Protein AF-A0A538D6V0-F1 (afdb_monomer_lite)

Foldseek 3Di:
DVVVVVVVVVQLVCLLVVVCPVPDDDPDPVRVVVSVVSNVVSVVVVVVVVVVVVVVVVVVVVVVVVVVVVVVVVVVVVVVVVVVVVVVD

Structure (mmCIF, N/CA/C/O backbone):
data_AF-A0A538D6V0-F1
#
_entry.id   AF-A0A538D6V0-F1
#
loop_
_atom_site.group_PDB
_atom_site.id
_atom_site.type_symbol
_atom_site.label_atom_id
_atom_site.label_alt_id
_atom_site.label_comp_id
_atom_site.label_asym_id
_atom_site.label_entity_id
_atom_site.label_seq_id
_atom_site.pdbx_PDB_ins_code
_atom_site.Cartn_x
_atom_site.Cartn_y
_atom_site.Cartn_z
_atom_site.occupancy
_atom_site.B_iso_or_equiv
_atom_site.auth_seq_id
_atom_site.auth_comp_id
_atom_site.auth_asym_id
_atom_site.auth_atom_id
_atom_site.pdbx_PDB_model_num
ATOM 1 N N . MET A 1 1 ? 25.282 -13.144 -22.879 1.00 58.78 1 MET A N 1
ATOM 2 C CA . MET A 1 1 ? 23.808 -13.203 -22.724 1.00 58.78 1 MET A CA 1
ATOM 3 C C . MET A 1 1 ? 23.323 -13.167 -21.265 1.00 58.78 1 MET A C 1
ATOM 5 O O . MET A 1 1 ? 22.410 -12.406 -20.987 1.00 58.78 1 MET A O 1
ATOM 9 N N . ARG A 1 2 ? 23.947 -13.879 -20.306 1.00 62.88 2 ARG A N 1
ATOM 10 C CA . ARG A 1 2 ? 23.510 -13.917 -18.884 1.00 62.88 2 ARG A CA 1
ATOM 11 C C . ARG A 1 2 ? 23.476 -12.572 -18.126 1.00 62.88 2 ARG A C 1
ATOM 13 O O . ARG A 1 2 ? 22.656 -12.412 -17.234 1.00 62.88 2 ARG A O 1
ATOM 20 N N . ARG A 1 3 ? 24.321 -11.591 -18.474 1.00 66.69 3 ARG A N 1
ATOM 21 C CA . ARG A 1 3 ? 24.396 -10.300 -17.747 1.00 66.69 3 ARG A CA 1
ATOM 22 C C . ARG A 1 3 ? 23.210 -9.362 -18.020 1.00 66.69 3 ARG A C 1
ATOM 24 O O . ARG A 1 3 ? 22.814 -8.623 -17.131 1.00 66.69 3 ARG A O 1
ATOM 31 N N . PHE A 1 4 ? 22.612 -9.426 -19.212 1.00 70.44 4 PHE A N 1
ATOM 32 C CA . PHE A 1 4 ? 21.484 -8.561 -19.588 1.00 70.44 4 PHE A CA 1
ATOM 33 C C . PHE A 1 4 ? 20.180 -8.930 -18.869 1.00 70.44 4 PHE A C 1
ATOM 35 O O . PHE A 1 4 ? 19.406 -8.047 -18.517 1.00 70.44 4 PHE A O 1
ATOM 42 N N . GLN A 1 5 ? 19.957 -10.221 -18.598 1.00 74.31 5 GLN A N 1
ATOM 43 C CA . GLN A 1 5 ? 18.765 -10.676 -17.876 1.00 74.31 5 GLN A CA 1
ATOM 44 C C . GLN A 1 5 ? 18.763 -10.201 -16.417 1.00 74.31 5 GLN A C 1
ATOM 46 O O . GLN A 1 5 ? 17.724 -9.787 -15.915 1.00 74.31 5 GLN A O 1
ATOM 51 N N . GLY A 1 6 ? 19.931 -10.185 -15.763 1.00 85.31 6 GLY A N 1
ATOM 52 C CA . GLY A 1 6 ? 20.065 -9.664 -14.398 1.00 85.31 6 GLY A CA 1
ATOM 53 C C . GLY A 1 6 ? 19.778 -8.164 -14.297 1.00 85.31 6 GLY A C 1
ATOM 54 O O . GLY A 1 6 ? 19.113 -7.738 -13.362 1.00 85.31 6 GLY A O 1
ATOM 55 N N . LEU A 1 7 ? 20.209 -7.377 -15.287 1.00 87.88 7 LEU A N 1
ATOM 56 C CA . LEU A 1 7 ? 19.959 -5.930 -15.359 1.00 87.88 7 LEU A CA 1
ATOM 57 C C . LEU A 1 7 ? 18.471 -5.608 -15.575 1.00 87.88 7 LEU A C 1
ATOM 59 O O . LEU A 1 7 ? 17.935 -4.706 -14.938 1.00 87.88 7 LEU A O 1
ATOM 63 N N . ALA A 1 8 ? 17.792 -6.372 -16.436 1.00 87.75 8 ALA A N 1
ATOM 64 C CA . ALA A 1 8 ? 16.354 -6.223 -16.653 1.00 87.75 8 ALA A CA 1
ATOM 65 C C . ALA A 1 8 ? 15.538 -6.617 -15.410 1.00 87.75 8 ALA A C 1
ATOM 67 O O . ALA A 1 8 ? 14.576 -5.933 -15.065 1.00 87.75 8 ALA A O 1
ATOM 68 N N . LEU A 1 9 ? 15.941 -7.687 -14.714 1.00 89.06 9 LEU A N 1
ATOM 69 C CA . LEU A 1 9 ? 15.312 -8.105 -13.462 1.00 89.06 9 LEU A CA 1
ATOM 70 C C . LEU A 1 9 ? 15.539 -7.076 -12.348 1.00 89.06 9 LEU A C 1
ATOM 72 O O . LEU A 1 9 ? 14.595 -6.726 -11.651 1.00 89.06 9 LEU A O 1
ATOM 76 N N . TRP A 1 10 ? 16.763 -6.561 -12.214 1.00 91.31 10 TRP A N 1
ATOM 77 C CA . TRP A 1 10 ? 17.099 -5.490 -11.273 1.00 91.31 10 TRP A CA 1
ATOM 78 C C . TRP A 1 10 ? 16.222 -4.256 -11.486 1.00 91.31 10 TRP A C 1
ATOM 80 O O . TRP A 1 10 ? 15.576 -3.782 -10.551 1.00 91.31 10 TRP A O 1
ATOM 90 N N . TRP A 1 11 ? 16.123 -3.794 -12.735 1.00 92.88 11 TRP A N 1
ATOM 91 C CA . TRP A 1 11 ? 15.250 -2.683 -13.096 1.00 92.88 11 TRP A CA 1
ATOM 92 C C . TRP A 1 11 ? 13.780 -2.962 -12.752 1.00 92.88 11 TRP A C 1
ATOM 94 O O . TRP A 1 11 ? 13.104 -2.102 -12.180 1.00 92.88 11 TRP A O 1
ATOM 104 N N . ALA A 1 12 ? 13.285 -4.165 -13.057 1.00 90.50 12 ALA A N 1
ATOM 105 C CA . ALA A 1 12 ? 11.906 -4.541 -12.766 1.00 90.50 12 ALA A CA 1
ATOM 106 C C . ALA A 1 12 ? 11.625 -4.546 -11.256 1.00 90.50 12 ALA A C 1
ATOM 108 O O . ALA A 1 12 ? 10.630 -3.970 -10.821 1.00 90.50 12 ALA A O 1
ATOM 109 N N . VAL A 1 13 ? 12.525 -5.128 -10.456 1.00 91.25 13 VAL A N 1
ATOM 110 C CA . VAL A 1 13 ? 12.415 -5.163 -8.991 1.00 91.25 13 VAL A CA 1
ATOM 111 C C . VAL A 1 13 ? 12.355 -3.748 -8.428 1.00 91.25 13 VAL A C 1
ATOM 113 O O . VAL A 1 13 ? 11.425 -3.438 -7.691 1.00 91.25 13 VAL A O 1
ATOM 116 N N . MET A 1 14 ? 13.278 -2.867 -8.817 1.00 92.31 14 MET A N 1
ATOM 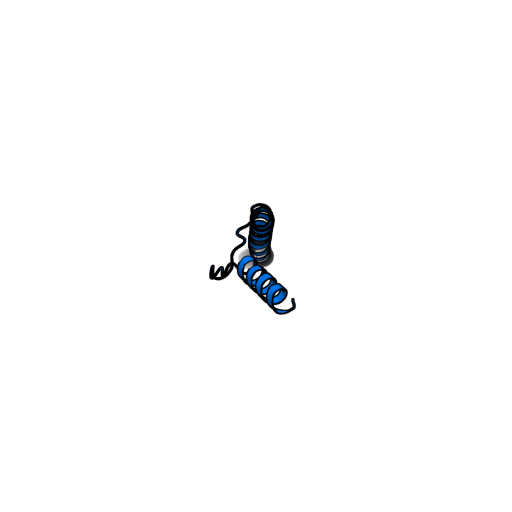117 C CA . MET A 1 14 ? 13.308 -1.495 -8.303 1.00 92.31 14 MET A CA 1
ATOM 118 C C . MET A 1 14 ? 12.140 -0.625 -8.754 1.00 92.31 14 MET A C 1
ATOM 120 O O . MET A 1 14 ? 11.760 0.308 -8.047 1.00 92.31 14 MET A O 1
ATOM 124 N N . THR A 1 15 ? 11.576 -0.909 -9.928 1.00 91.81 15 THR A N 1
ATOM 125 C CA . THR A 1 15 ? 10.373 -0.227 -10.417 1.00 91.81 15 THR A CA 1
ATOM 126 C C . THR A 1 15 ? 9.151 -0.664 -9.610 1.00 91.81 15 THR A C 1
ATOM 128 O O . THR A 1 15 ? 8.382 0.182 -9.162 1.00 91.81 15 THR A O 1
ATOM 131 N N . VAL A 1 16 ? 8.994 -1.970 -9.365 1.00 90.00 16 VAL A N 1
ATOM 132 C CA . VAL A 1 16 ? 7.876 -2.522 -8.578 1.00 90.00 16 VAL A CA 1
ATOM 133 C C . VAL A 1 16 ? 7.942 -2.083 -7.117 1.00 90.00 16 VAL A C 1
ATOM 135 O O . VAL A 1 16 ? 6.911 -1.772 -6.530 1.00 90.00 16 VAL A O 1
ATOM 138 N N . THR A 1 17 ? 9.139 -2.003 -6.533 1.00 89.44 17 THR A N 1
ATOM 139 C CA . THR A 1 17 ? 9.331 -1.497 -5.165 1.00 89.44 17 THR A CA 1
ATOM 140 C C . THR A 1 17 ? 9.318 0.028 -5.074 1.00 89.44 17 THR A C 1
ATOM 142 O O . THR A 1 17 ? 9.491 0.567 -3.984 1.00 89.44 17 THR A O 1
ATOM 145 N N . THR A 1 18 ? 9.097 0.741 -6.185 1.00 89.81 18 THR A N 1
ATOM 146 C CA . THR A 1 18 ? 9.059 2.214 -6.276 1.00 89.81 18 THR A CA 1
ATOM 147 C C . TH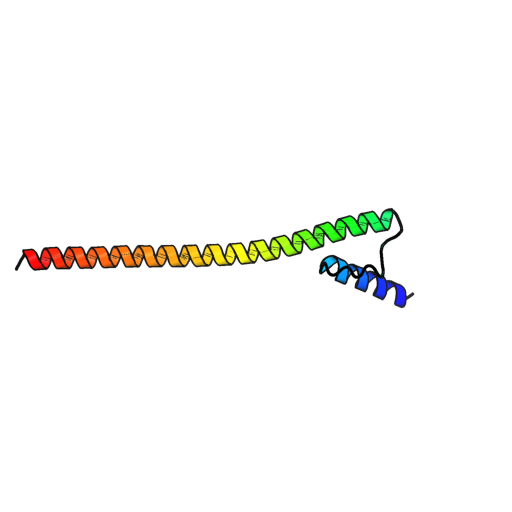R A 1 18 ? 10.356 2.932 -5.872 1.00 89.81 18 THR A C 1
ATOM 149 O O . THR A 1 18 ? 10.340 4.131 -5.618 1.00 89.81 18 THR A O 1
ATOM 152 N N . VAL A 1 19 ? 11.494 2.227 -5.851 1.00 92.50 19 VAL A N 1
ATOM 153 C CA . VAL A 1 19 ? 12.813 2.802 -5.522 1.00 92.50 19 VAL A CA 1
ATOM 154 C C . VAL A 1 19 ? 13.348 3.656 -6.672 1.00 92.50 19 VAL A C 1
ATOM 156 O O . VAL A 1 19 ? 13.746 4.795 -6.460 1.00 92.50 19 VAL A O 1
ATOM 159 N N . GLY A 1 20 ? 13.361 3.099 -7.889 1.00 90.12 20 GLY A N 1
ATOM 160 C CA . GLY A 1 20 ? 13.650 3.836 -9.124 1.00 90.12 20 GLY A CA 1
ATOM 161 C C . GLY A 1 20 ? 14.968 4.624 -9.164 1.00 90.12 20 GLY A C 1
ATOM 162 O O . GLY A 1 20 ? 14.934 5.814 -9.459 1.00 90.12 20 GLY A O 1
ATOM 163 N N . TYR A 1 21 ? 16.130 3.988 -8.954 1.00 91.75 21 TYR A N 1
ATOM 164 C CA . TYR A 1 21 ? 17.429 4.688 -9.044 1.00 91.75 21 TYR A CA 1
ATOM 165 C C . TYR A 1 21 ? 17.699 5.362 -10.402 1.00 91.75 21 TYR A C 1
ATOM 167 O O . TYR A 1 21 ? 18.482 6.306 -10.464 1.00 91.75 21 TYR A O 1
ATOM 175 N N . GLY A 1 22 ? 17.062 4.900 -11.485 1.00 88.69 22 GLY A N 1
ATOM 176 C CA . GLY A 1 22 ? 17.171 5.518 -12.813 1.00 88.69 22 GLY A CA 1
ATOM 177 C C . GLY A 1 22 ? 18.479 5.217 -13.553 1.00 88.69 22 GLY A C 1
ATOM 178 O O . GLY A 1 22 ? 18.721 5.773 -14.620 1.00 88.69 22 GLY A O 1
ATOM 179 N N . ASP A 1 23 ? 19.295 4.310 -13.019 1.00 90.69 23 ASP A N 1
ATOM 180 C CA . ASP A 1 23 ? 20.521 3.778 -13.620 1.00 90.69 23 ASP A CA 1
ATOM 181 C C . ASP A 1 23 ? 20.251 3.004 -14.918 1.00 90.69 23 ASP A C 1
ATOM 183 O O . ASP A 1 23 ? 21.053 3.017 -15.853 1.00 90.69 23 ASP A O 1
ATOM 187 N N . ILE A 1 24 ? 19.098 2.342 -14.988 1.00 89.69 24 ILE A N 1
ATOM 188 C CA . ILE A 1 24 ? 18.648 1.579 -16.148 1.00 89.69 24 ILE A CA 1
ATOM 189 C C . ILE A 1 24 ? 17.214 1.989 -16.439 1.00 89.69 24 ILE A C 1
ATOM 191 O O . ILE A 1 24 ? 16.370 1.976 -15.549 1.00 89.69 24 ILE A O 1
ATOM 195 N N . VAL A 1 25 ? 16.923 2.348 -17.689 1.00 89.94 25 VAL A N 1
ATOM 196 C CA . VAL A 1 25 ? 15.573 2.718 -18.125 1.00 89.94 25 VAL A CA 1
ATOM 197 C C . VAL A 1 25 ? 15.301 2.206 -19.541 1.00 89.94 25 VAL A C 1
ATOM 199 O O . VAL A 1 25 ? 16.211 2.175 -20.374 1.00 89.94 25 VAL A O 1
ATOM 202 N N . PRO A 1 26 ? 14.056 1.809 -19.858 1.00 89.12 26 PRO A N 1
ATOM 203 C CA . PRO A 1 26 ? 13.702 1.407 -21.208 1.00 89.12 26 PRO A CA 1
ATOM 204 C C . PRO A 1 26 ? 13.721 2.614 -22.151 1.00 89.12 26 PRO A C 1
ATOM 206 O O . PRO A 1 26 ? 12.984 3.589 -21.988 1.00 89.12 26 PRO A O 1
ATOM 209 N N . THR A 1 27 ? 14.565 2.532 -23.176 1.00 92.06 27 THR A N 1
ATOM 210 C CA . THR A 1 27 ? 14.731 3.586 -24.187 1.00 92.06 27 THR A CA 1
ATOM 211 C C . THR A 1 27 ? 13.844 3.376 -25.412 1.00 92.06 27 THR A C 1
ATOM 213 O O . THR A 1 27 ? 13.488 4.342 -26.083 1.00 92.06 27 THR A O 1
ATOM 216 N N . THR A 1 28 ? 13.444 2.134 -25.693 1.00 95.06 28 THR A N 1
ATOM 217 C CA . THR A 1 28 ? 12.602 1.791 -26.845 1.00 95.06 28 THR A CA 1
ATOM 218 C C . THR A 1 28 ? 11.126 2.061 -26.564 1.00 95.06 28 THR A C 1
ATOM 220 O O . THR A 1 28 ? 10.652 1.900 -25.439 1.00 95.06 28 THR A O 1
ATOM 223 N N . THR A 1 29 ? 10.363 2.415 -27.602 1.00 94.62 29 THR A N 1
ATOM 224 C CA . THR A 1 29 ? 8.914 2.661 -27.490 1.00 94.62 29 THR A CA 1
ATOM 225 C C . THR A 1 29 ? 8.171 1.455 -26.914 1.00 94.62 29 THR A C 1
ATOM 227 O O . THR A 1 29 ? 7.396 1.601 -25.974 1.00 94.62 29 THR A O 1
ATOM 230 N N . ALA A 1 30 ? 8.462 0.248 -27.410 1.00 93.38 30 ALA A N 1
ATOM 231 C CA . ALA A 1 30 ? 7.872 -0.983 -26.885 1.00 93.38 30 ALA A CA 1
ATOM 232 C C . ALA A 1 30 ? 8.249 -1.228 -25.410 1.00 93.38 30 ALA A C 1
ATOM 234 O O . ALA A 1 30 ? 7.390 -1.576 -24.604 1.00 93.38 30 ALA A O 1
ATOM 235 N N . GLY A 1 31 ? 9.510 -0.986 -25.030 1.00 92.06 31 GLY A N 1
ATOM 236 C CA . GLY A 1 31 ? 9.959 -1.116 -23.642 1.00 92.06 31 GLY A CA 1
ATOM 237 C C . GLY A 1 31 ? 9.276 -0.121 -22.702 1.00 92.06 31 GLY A C 1
ATOM 238 O O . GLY A 1 31 ? 8.955 -0.470 -21.569 1.00 92.06 31 GLY A O 1
ATOM 239 N N . ARG A 1 32 ? 8.993 1.097 -23.177 1.00 93.38 32 ARG A N 1
ATOM 240 C CA . ARG A 1 32 ? 8.253 2.110 -22.413 1.00 93.38 32 ARG A CA 1
ATOM 241 C C . ARG A 1 32 ? 6.807 1.697 -22.151 1.00 93.38 32 ARG A C 1
ATOM 243 O O . ARG A 1 32 ? 6.350 1.882 -21.032 1.00 93.38 32 ARG A O 1
ATOM 250 N N . PHE A 1 33 ? 6.119 1.074 -23.111 1.00 96.44 33 PHE A N 1
ATOM 251 C CA . PHE A 1 33 ? 4.773 0.532 -22.873 1.00 96.44 33 PHE A CA 1
ATOM 252 C C . PHE A 1 33 ? 4.765 -0.548 -21.786 1.00 96.44 33 PHE A C 1
ATOM 254 O O . PHE A 1 33 ? 3.928 -0.512 -20.883 1.00 96.44 33 PHE A O 1
ATOM 261 N N . VAL A 1 34 ? 5.728 -1.474 -21.830 1.00 93.12 34 VAL A N 1
ATOM 262 C CA . VAL A 1 34 ? 5.888 -2.497 -20.782 1.00 93.12 34 VAL A CA 1
ATOM 263 C C . VAL A 1 34 ? 6.180 -1.845 -19.430 1.00 93.12 34 VAL A C 1
ATOM 265 O O . VAL A 1 34 ? 5.601 -2.240 -18.421 1.00 93.12 34 VAL A O 1
ATOM 268 N N . ALA A 1 35 ? 7.024 -0.812 -19.404 1.00 91.31 35 ALA A N 1
ATOM 269 C CA . ALA A 1 35 ? 7.323 -0.063 -18.189 1.00 91.31 35 ALA A CA 1
ATOM 270 C C . ALA A 1 35 ? 6.107 0.642 -17.602 1.00 91.31 35 ALA A C 1
ATOM 272 O O . ALA A 1 35 ? 5.888 0.552 -16.398 1.00 91.31 35 ALA A O 1
ATOM 273 N N . SER A 1 36 ? 5.288 1.285 -18.433 1.00 93.69 36 SER A N 1
ATOM 274 C CA . SER A 1 36 ? 4.040 1.899 -17.984 1.00 93.69 36 SER A CA 1
ATOM 275 C C . SER A 1 36 ? 3.102 0.864 -17.360 1.00 93.69 36 SER A C 1
ATOM 277 O O . SER A 1 36 ? 2.566 1.105 -16.281 1.00 93.69 36 SER A O 1
ATOM 279 N N . GLY A 1 37 ? 2.959 -0.313 -17.980 1.00 94.38 37 GLY A N 1
ATOM 280 C CA . GLY A 1 37 ? 2.188 -1.417 -17.401 1.00 94.38 37 GLY A CA 1
ATOM 281 C C . GLY A 1 37 ? 2.745 -1.873 -16.049 1.00 94.38 37 GLY A C 1
ATOM 282 O O . GLY A 1 37 ? 1.998 -1.999 -15.081 1.00 94.38 37 GLY A O 1
ATOM 283 N N . LEU A 1 38 ? 4.066 -2.048 -15.954 1.00 92.81 38 LEU A N 1
ATOM 284 C CA . LEU A 1 38 ? 4.736 -2.446 -14.716 1.00 92.81 38 LEU A CA 1
ATOM 285 C C . LEU A 1 38 ? 4.537 -1.419 -13.590 1.00 92.81 38 LEU A C 1
ATOM 287 O O . LEU A 1 38 ? 4.284 -1.804 -12.451 1.00 92.81 38 LEU A O 1
ATOM 291 N N . MET A 1 39 ? 4.607 -0.124 -13.906 1.00 92.88 39 MET A N 1
ATOM 292 C CA . MET A 1 39 ? 4.370 0.958 -12.945 1.00 92.88 39 MET A CA 1
ATOM 293 C C . MET A 1 39 ? 2.937 0.936 -12.402 1.00 92.88 39 MET A C 1
ATOM 295 O O . MET A 1 39 ? 2.744 1.065 -11.194 1.00 92.88 39 MET A O 1
ATOM 299 N N . ILE A 1 40 ? 1.937 0.714 -13.265 1.00 94.94 40 ILE A N 1
ATOM 300 C CA . ILE A 1 40 ? 0.532 0.590 -12.845 1.00 94.94 40 ILE A CA 1
ATOM 301 C C . ILE A 1 40 ? 0.362 -0.604 -11.901 1.00 94.94 40 ILE A C 1
ATOM 303 O O . ILE A 1 40 ? -0.262 -0.470 -10.850 1.00 94.94 40 ILE A O 1
ATOM 307 N N . VAL A 1 41 ? 0.948 -1.757 -12.237 1.00 92.88 41 VAL A N 1
ATOM 308 C CA . VAL A 1 41 ? 0.882 -2.964 -11.395 1.00 92.88 41 VAL A CA 1
ATOM 309 C C . VAL A 1 41 ? 1.572 -2.748 -10.046 1.00 92.88 41 VAL A C 1
ATOM 311 O O . VAL A 1 41 ? 1.019 -3.126 -9.011 1.00 92.88 41 VAL A O 1
ATOM 314 N N . GLY A 1 42 ? 2.747 -2.112 -10.029 1.00 89.31 42 GLY A N 1
ATOM 315 C CA . GLY A 1 42 ? 3.455 -1.772 -8.792 1.00 89.31 42 GLY A CA 1
ATOM 316 C C . GLY A 1 42 ? 2.620 -0.863 -7.887 1.00 89.31 42 GLY A C 1
ATOM 317 O O . GLY A 1 42 ? 2.411 -1.171 -6.713 1.00 89.31 42 GLY A O 1
ATOM 318 N N . PHE A 1 43 ? 2.044 0.201 -8.450 1.00 92.62 43 PHE A N 1
ATOM 319 C CA . PHE A 1 43 ? 1.174 1.118 -7.712 1.00 92.62 43 PHE A CA 1
ATOM 320 C C . PHE A 1 43 ? -0.109 0.444 -7.198 1.00 92.62 43 PHE A C 1
ATOM 322 O O . PHE A 1 43 ? -0.497 0.633 -6.041 1.00 92.62 43 PHE A O 1
ATOM 329 N N . ALA A 1 44 ? -0.753 -0.383 -8.026 1.00 93.38 44 ALA A N 1
ATOM 330 C CA . ALA A 1 44 ? -1.929 -1.153 -7.629 1.00 93.38 44 ALA A CA 1
ATOM 331 C C . ALA A 1 44 ? -1.617 -2.115 -6.472 1.00 93.38 44 ALA A C 1
ATOM 333 O O . ALA A 1 44 ? -2.414 -2.239 -5.543 1.00 93.38 44 ALA A O 1
ATOM 334 N N . SER A 1 45 ? -0.438 -2.744 -6.486 1.00 92.25 45 SER A N 1
ATOM 335 C CA . SER A 1 45 ? 0.000 -3.665 -5.430 1.00 92.25 45 SER A CA 1
ATOM 336 C C . SER A 1 45 ? 0.165 -2.953 -4.084 1.00 92.25 45 SER A C 1
ATOM 338 O O . SER A 1 45 ? -0.324 -3.442 -3.064 1.00 92.25 45 SER A O 1
ATOM 340 N N . LEU A 1 46 ? 0.789 -1.769 -4.078 1.00 91.19 46 LEU A N 1
ATOM 341 C CA . LEU A 1 46 ? 0.910 -0.942 -2.872 1.00 91.19 46 LEU A CA 1
ATOM 342 C C . LEU A 1 46 ? -0.459 -0.480 -2.360 1.00 91.19 46 LEU A C 1
ATOM 344 O O . LEU A 1 46 ? -0.744 -0.598 -1.171 1.00 91.19 46 LEU A O 1
ATOM 348 N N . SER A 1 47 ? -1.329 -0.026 -3.264 1.00 94.81 47 SER A N 1
ATOM 349 C CA . SER A 1 47 ? -2.687 0.416 -2.922 1.00 94.81 47 SER A CA 1
ATOM 350 C C . SER A 1 47 ? -3.508 -0.709 -2.290 1.00 94.81 47 SER A C 1
ATOM 352 O O . SER A 1 47 ? -4.213 -0.491 -1.305 1.00 94.81 47 SER A O 1
ATOM 354 N N . LEU A 1 48 ? -3.387 -1.927 -2.824 1.00 95.62 48 LEU A N 1
ATOM 355 C CA . LEU A 1 48 ? -4.066 -3.103 -2.297 1.00 95.62 48 LEU A CA 1
ATOM 356 C C . LEU A 1 48 ? -3.553 -3.473 -0.904 1.00 95.62 48 LEU A C 1
ATOM 358 O O . LEU A 1 48 ? -4.361 -3.753 -0.020 1.00 95.62 48 LEU A O 1
ATOM 362 N N . LEU A 1 49 ? -2.235 -3.430 -0.685 1.00 95.00 49 LEU A N 1
ATOM 363 C CA . LEU A 1 49 ? -1.649 -3.674 0.632 1.00 95.00 49 LEU A CA 1
ATOM 364 C C . LEU A 1 49 ? -2.163 -2.658 1.661 1.00 95.00 49 LEU A C 1
ATOM 366 O O . LEU A 1 49 ? -2.609 -3.045 2.742 1.00 95.00 49 LEU A O 1
ATOM 370 N N . THR A 1 50 ? -2.164 -1.368 1.315 1.00 96.31 50 THR A N 1
ATOM 371 C CA . THR A 1 50 ? -2.711 -0.311 2.176 1.00 96.31 50 THR A CA 1
ATOM 372 C C . THR A 1 50 ? -4.197 -0.530 2.457 1.00 96.31 50 THR A C 1
ATOM 374 O O . THR A 1 50 ? -4.615 -0.462 3.613 1.00 96.31 50 THR A O 1
ATOM 377 N N . GLY A 1 51 ? -4.993 -0.841 1.430 1.00 97.19 51 GLY A N 1
ATOM 378 C CA . GLY A 1 51 ? -6.422 -1.121 1.567 1.00 97.19 51 GLY A CA 1
ATOM 379 C C . GLY A 1 51 ? -6.706 -2.333 2.455 1.00 97.19 51 GLY A C 1
ATOM 380 O O . GLY A 1 51 ? -7.599 -2.287 3.299 1.00 97.19 51 GLY A O 1
ATOM 381 N N . PHE A 1 52 ? -5.905 -3.392 2.334 1.00 97.56 52 PHE A N 1
ATOM 382 C CA . PHE A 1 52 ? -6.014 -4.581 3.173 1.00 97.56 52 PHE A CA 1
ATOM 383 C C . PHE A 1 52 ? -5.750 -4.264 4.651 1.00 97.56 52 PHE A C 1
ATOM 385 O O . PHE A 1 52 ? -6.548 -4.631 5.517 1.00 97.56 52 PHE A O 1
ATOM 392 N N . VAL A 1 53 ? -4.678 -3.522 4.946 1.00 97.94 53 VAL A N 1
ATOM 393 C CA . VAL A 1 53 ? -4.359 -3.093 6.318 1.00 97.94 53 VAL A CA 1
ATOM 394 C C . VAL A 1 53 ? -5.457 -2.184 6.876 1.00 97.94 53 VAL A C 1
ATOM 396 O O . VAL A 1 53 ? -5.902 -2.381 8.007 1.00 97.94 53 VAL A O 1
ATOM 399 N N . ALA A 1 54 ? -5.944 -1.225 6.086 1.00 97.62 54 ALA A N 1
ATOM 400 C CA . ALA A 1 54 ? -7.046 -0.356 6.490 1.00 97.62 54 ALA A CA 1
ATOM 401 C C . ALA A 1 54 ? -8.316 -1.163 6.807 1.00 97.62 54 ALA A C 1
ATOM 403 O O . ALA A 1 54 ? -8.914 -0.969 7.864 1.00 97.62 54 ALA A O 1
ATOM 404 N N . SER A 1 55 ? -8.681 -2.121 5.949 1.00 97.62 55 SER A N 1
ATOM 405 C CA . SER A 1 55 ? -9.820 -3.020 6.168 1.00 97.62 55 SER A CA 1
ATOM 406 C C . SER A 1 55 ? -9.686 -3.804 7.475 1.00 97.62 55 SER A C 1
ATOM 408 O O . SER A 1 55 ? -10.637 -3.880 8.252 1.00 97.62 55 SER A O 1
ATOM 410 N N . MET A 1 56 ? -8.493 -4.331 7.768 1.00 96.94 56 MET A N 1
ATOM 411 C CA . MET A 1 56 ? -8.215 -5.036 9.021 1.00 96.94 56 MET A CA 1
ATOM 412 C C . MET A 1 56 ? -8.401 -4.132 10.247 1.00 96.94 56 MET A C 1
ATOM 414 O O . MET A 1 56 ? -8.975 -4.563 11.248 1.00 96.94 56 MET A O 1
ATOM 418 N N . LEU A 1 57 ? -7.939 -2.880 10.186 1.00 97.00 57 LEU A N 1
ATOM 419 C CA . LEU A 1 57 ? -8.107 -1.916 11.276 1.00 97.00 57 LEU A CA 1
ATOM 420 C C . LEU A 1 57 ? -9.575 -1.528 11.478 1.00 97.00 57 LEU A C 1
ATOM 422 O O . LEU A 1 57 ? -10.027 -1.455 12.618 1.00 97.00 57 LEU A O 1
ATOM 426 N N . VAL A 1 58 ? -10.321 -1.315 10.392 1.00 96.75 58 VAL A N 1
ATOM 427 C CA . VAL A 1 58 ? -11.757 -1.009 10.445 1.00 96.75 58 VAL A CA 1
ATOM 428 C C . VAL A 1 58 ? -12.538 -2.178 11.043 1.00 96.75 58 VAL A C 1
ATOM 430 O O . VAL A 1 58 ? -13.330 -1.965 11.956 1.00 96.75 58 VAL A O 1
ATOM 433 N N . HIS A 1 59 ? -12.264 -3.416 10.617 1.00 95.88 59 HIS A N 1
ATOM 434 C CA . HIS A 1 59 ? -12.896 -4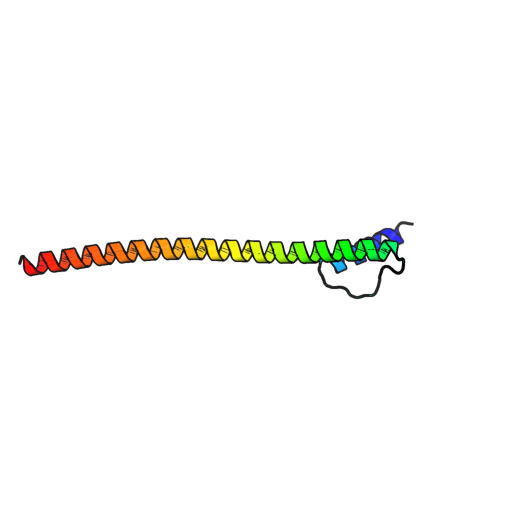.607 11.195 1.00 95.88 59 HIS A CA 1
ATOM 435 C C . HIS A 1 59 ? -12.609 -4.748 12.694 1.00 95.88 59 HIS A C 1
ATOM 437 O O . HIS A 1 59 ? -13.514 -5.040 13.473 1.00 95.88 59 HIS A O 1
ATOM 443 N N . ARG A 1 60 ? -11.359 -4.508 13.115 1.00 94.44 60 ARG A N 1
ATOM 444 C CA . ARG A 1 60 ? -10.988 -4.542 14.538 1.00 94.44 60 ARG A CA 1
ATOM 445 C C . ARG A 1 60 ? -11.714 -3.467 15.345 1.00 94.44 60 ARG A C 1
ATOM 447 O O . ARG A 1 60 ? -12.196 -3.770 16.429 1.00 94.44 60 ARG A O 1
ATOM 454 N N . ARG A 1 61 ? -11.834 -2.244 14.816 1.00 95.75 61 ARG A N 1
ATOM 455 C CA . ARG A 1 61 ? -12.586 -1.158 15.467 1.00 95.75 61 ARG A CA 1
ATOM 456 C C . ARG A 1 61 ? -14.068 -1.496 15.608 1.00 95.75 61 ARG A C 1
ATOM 458 O O . ARG A 1 61 ? -14.596 -1.366 16.704 1.00 95.75 61 ARG A O 1
ATOM 465 N N . ALA A 1 62 ? -14.701 -1.997 14.546 1.00 94.44 62 ALA A N 1
ATOM 466 C CA . ALA A 1 62 ? -16.115 -2.373 14.569 1.00 94.44 62 ALA A CA 1
ATOM 467 C C . ALA A 1 62 ? -16.416 -3.476 15.604 1.00 94.44 62 ALA A C 1
ATOM 469 O O . ALA A 1 62 ? -17.425 -3.409 16.308 1.00 94.44 62 ALA A O 1
ATOM 470 N N . ALA A 1 63 ? -15.523 -4.464 15.744 1.00 92.69 63 ALA A N 1
ATOM 471 C CA . ALA A 1 63 ? -15.652 -5.502 16.766 1.00 92.69 63 ALA A CA 1
ATOM 472 C C . ALA A 1 63 ? -15.585 -4.919 18.191 1.00 92.69 63 ALA A C 1
ATOM 474 O O . ALA A 1 63 ? -16.455 -5.205 19.011 1.00 92.69 63 ALA A O 1
ATOM 475 N N . THR A 1 64 ? -14.612 -4.043 18.468 1.00 94.12 64 THR A N 1
ATOM 476 C CA . THR A 1 64 ? -14.474 -3.381 19.779 1.00 94.12 64 THR A CA 1
ATOM 477 C C . THR A 1 64 ? -15.640 -2.434 20.090 1.00 94.12 64 THR A C 1
ATOM 479 O O . THR A 1 64 ? -16.115 -2.384 21.223 1.00 94.12 64 THR A O 1
ATOM 482 N N . GLU A 1 65 ? -16.138 -1.683 19.106 1.00 94.81 65 GLU A N 1
ATOM 483 C CA . GLU A 1 65 ? -17.309 -0.808 19.277 1.00 94.81 65 GLU A CA 1
ATOM 484 C C . GLU A 1 65 ? -18.565 -1.607 19.638 1.00 94.81 65 GLU A C 1
ATOM 486 O O . GLU A 1 65 ? -19.320 -1.209 20.522 1.00 94.81 65 GLU A O 1
ATOM 491 N N . THR A 1 66 ? -18.748 -2.771 19.016 1.00 93.88 66 THR A N 1
ATOM 492 C CA . THR A 1 66 ? -19.869 -3.666 19.319 1.00 93.88 66 THR A CA 1
ATOM 493 C C . THR A 1 66 ? -19.772 -4.197 20.752 1.00 93.88 66 THR A C 1
ATOM 49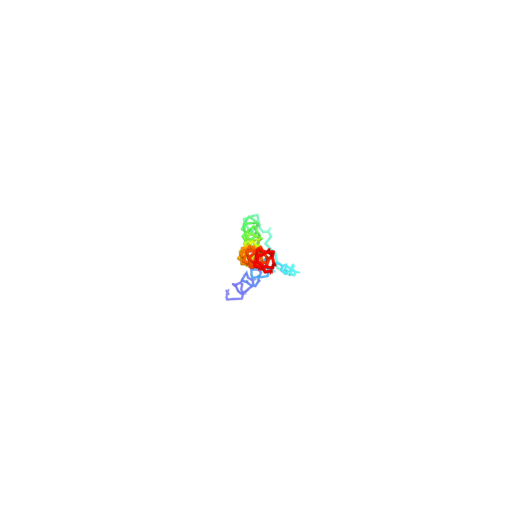5 O O . THR A 1 66 ? -20.730 -4.088 21.513 1.00 93.88 66 THR A O 1
ATOM 498 N N . GLU A 1 67 ? -18.603 -4.700 21.159 1.00 94.19 67 GLU A N 1
ATOM 499 C CA . GLU A 1 67 ? -18.362 -5.210 22.517 1.00 94.19 67 GLU A CA 1
ATOM 500 C C . GLU A 1 67 ? -18.570 -4.126 23.588 1.00 94.19 67 GLU A C 1
ATOM 502 O O . GLU A 1 67 ? -19.247 -4.343 24.593 1.00 94.19 67 GLU A O 1
ATOM 507 N N . THR A 1 68 ? -18.063 -2.914 23.348 1.00 95.62 68 THR A N 1
ATOM 508 C CA . THR A 1 68 ? -18.264 -1.782 24.266 1.00 95.62 68 THR A CA 1
ATOM 509 C C . THR A 1 68 ? -19.717 -1.313 24.333 1.00 95.62 68 THR A C 1
ATOM 511 O O . THR A 1 68 ? -20.162 -0.896 25.403 1.00 95.62 68 THR A O 1
ATOM 514 N N . ALA A 1 69 ? -20.478 -1.397 23.238 1.00 94.25 69 ALA A N 1
ATOM 515 C CA . ALA A 1 69 ? -21.908 -1.102 23.247 1.00 94.25 69 ALA A CA 1
ATOM 516 C C . ALA A 1 69 ? -22.694 -2.114 24.099 1.00 94.25 69 ALA A C 1
ATOM 518 O O . ALA A 1 69 ? -23.534 -1.697 24.895 1.00 94.25 69 ALA A O 1
ATOM 519 N N . PHE A 1 70 ? -22.383 -3.411 23.997 1.00 95.50 70 PHE A N 1
ATOM 520 C CA . PHE A 1 70 ? -22.990 -4.444 24.846 1.00 95.50 70 PHE A CA 1
ATOM 521 C C . PHE A 1 70 ? -22.688 -4.217 26.330 1.00 95.50 70 PHE A C 1
ATOM 523 O O . PHE A 1 70 ? -23.620 -4.153 27.130 1.00 95.50 70 PHE A O 1
ATOM 530 N N . MET A 1 71 ? -21.420 -3.982 26.689 1.00 95.56 71 MET A N 1
ATOM 531 C CA . MET A 1 71 ? -21.035 -3.700 28.081 1.00 95.56 71 MET A CA 1
ATOM 532 C C . MET A 1 71 ? -21.759 -2.474 28.653 1.00 95.56 71 MET A C 1
ATOM 534 O O . MET A 1 71 ? -22.157 -2.475 29.815 1.00 95.56 71 MET A O 1
ATOM 538 N N . ARG A 1 72 ? -21.967 -1.424 27.845 1.00 96.12 72 ARG A N 1
ATOM 539 C CA . ARG A 1 72 ? -22.738 -0.244 28.269 1.00 96.12 72 ARG A CA 1
ATOM 540 C C . ARG A 1 72 ? -24.194 -0.585 28.569 1.00 96.12 72 ARG A C 1
ATOM 542 O O . ARG A 1 72 ? -24.724 -0.090 29.557 1.00 96.12 72 ARG A O 1
ATOM 549 N N . ILE A 1 73 ? -24.832 -1.409 27.738 1.00 96.00 73 ILE A N 1
ATOM 550 C CA . ILE A 1 73 ? -26.222 -1.833 27.955 1.00 96.00 73 ILE A CA 1
ATOM 551 C C . ILE A 1 73 ? -26.329 -2.657 29.243 1.00 96.00 73 ILE A C 1
ATOM 553 O O . ILE A 1 73 ? -27.209 -2.393 30.056 1.00 96.00 73 ILE A O 1
ATOM 557 N N . GLU A 1 74 ? -25.421 -3.609 29.466 1.00 96.25 74 GLU A N 1
ATOM 558 C CA . GLU A 1 74 ? -25.406 -4.422 30.692 1.00 96.25 74 GLU A CA 1
ATOM 559 C C . GLU A 1 74 ? -25.219 -3.560 31.947 1.00 96.25 74 GLU A C 1
ATOM 561 O O . GLU A 1 74 ? -25.978 -3.694 32.906 1.00 96.25 74 GLU A O 1
ATOM 566 N N . GLN A 1 75 ? -24.291 -2.599 31.911 1.00 96.50 75 GLN A N 1
ATOM 567 C CA . GLN A 1 75 ? -24.095 -1.648 33.010 1.00 96.50 75 GLN A CA 1
ATOM 568 C C . GLN A 1 75 ? -25.352 -0.824 33.304 1.00 96.50 75 GLN A C 1
ATOM 570 O O . GLN A 1 75 ? -25.699 -0.628 34.469 1.00 96.50 75 GLN A O 1
ATOM 575 N N . GLN A 1 76 ? -26.055 -0.365 32.265 1.00 96.69 76 GLN A N 1
ATOM 576 C CA . GLN A 1 76 ? -27.312 0.365 32.432 1.00 96.69 76 GLN A CA 1
ATOM 577 C C . GLN A 1 76 ? -28.405 -0.508 33.055 1.00 96.69 76 GLN A C 1
ATOM 579 O O . GLN A 1 76 ? -29.158 -0.027 33.901 1.00 96.69 76 GLN A O 1
ATOM 584 N N . LEU A 1 77 ? -28.499 -1.781 32.663 1.00 96.12 77 LEU A N 1
ATOM 585 C CA . LEU A 1 77 ? -29.473 -2.712 33.235 1.00 96.12 77 LEU A CA 1
ATOM 586 C C . LEU A 1 77 ? -29.198 -2.970 34.718 1.00 96.12 77 LEU A C 1
ATOM 588 O O . LEU A 1 77 ? -30.127 -2.904 35.523 1.00 96.1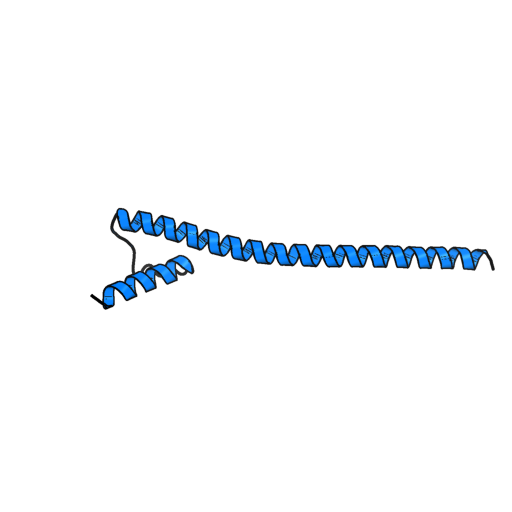2 77 LEU A O 1
ATOM 592 N N . GLU A 1 78 ? -27.936 -3.191 35.094 1.00 96.75 78 GLU A N 1
ATOM 593 C CA . GLU A 1 78 ? -27.556 -3.337 36.501 1.00 96.75 78 GLU A CA 1
ATOM 594 C C . GLU A 1 78 ? -27.869 -2.078 37.312 1.00 96.75 78 GLU A C 1
ATOM 596 O O . GLU A 1 78 ? -28.328 -2.165 38.451 1.00 96.75 78 GLU A O 1
ATOM 601 N N . GLU A 1 79 ? -27.619 -0.895 36.751 1.00 96.44 79 GLU A N 1
ATOM 602 C CA . GLU A 1 79 ? -27.919 0.369 37.418 1.00 96.44 79 GLU A CA 1
ATOM 603 C C . GLU A 1 79 ? -29.426 0.546 37.634 1.00 96.44 79 GLU A C 1
ATOM 605 O O . GLU A 1 79 ? -29.851 0.860 38.748 1.00 96.44 79 GLU A O 1
ATOM 610 N N . ILE A 1 80 ? -30.242 0.273 36.611 1.00 96.12 80 ILE A N 1
ATOM 611 C CA . ILE A 1 80 ? -31.705 0.30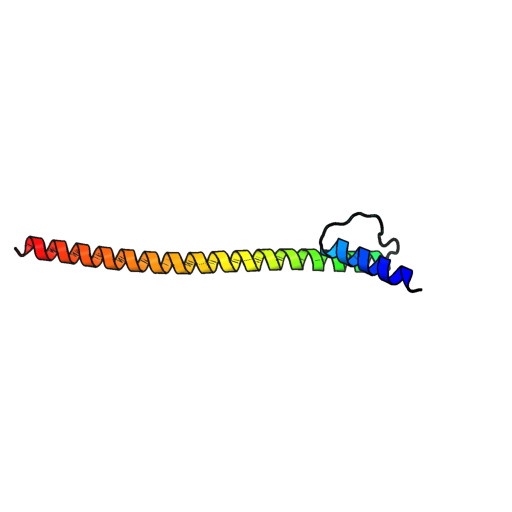9 36.725 1.00 96.12 80 ILE A CA 1
ATOM 612 C C . ILE A 1 80 ? -32.188 -0.681 37.792 1.00 96.12 80 ILE A C 1
ATOM 614 O O . ILE A 1 80 ? -33.015 -0.317 38.631 1.00 96.12 80 ILE A O 1
ATOM 618 N N . GLU A 1 81 ? -31.655 -1.907 37.816 1.00 95.75 81 GLU A N 1
ATOM 619 C CA . GLU A 1 81 ? -32.023 -2.901 38.831 1.00 95.75 81 GLU A CA 1
ATOM 620 C C . GLU A 1 81 ? -31.679 -2.414 40.246 1.00 95.75 81 GLU A C 1
ATOM 622 O O . GLU A 1 81 ? -32.495 -2.528 41.166 1.00 95.75 81 GLU A O 1
ATOM 627 N N . ARG A 1 82 ? -30.490 -1.826 40.432 1.00 95.75 82 ARG A N 1
ATOM 628 C CA . ARG A 1 82 ? -30.069 -1.268 41.725 1.00 95.75 82 ARG A CA 1
ATOM 629 C C . ARG A 1 82 ? -30.995 -0.145 42.186 1.00 95.75 82 ARG A C 1
ATOM 631 O O . ARG A 1 82 ? -31.330 -0.103 43.369 1.00 95.75 82 ARG A O 1
ATOM 638 N N . LEU A 1 83 ? -31.417 0.739 41.280 1.00 94.56 83 LEU A N 1
ATOM 639 C CA . LEU A 1 83 ? -32.341 1.833 41.596 1.00 94.56 83 LEU A CA 1
ATOM 640 C C . LEU A 1 83 ? -33.713 1.307 42.032 1.00 94.56 83 LEU A C 1
ATOM 642 O O . LEU A 1 83 ? -34.219 1.726 43.069 1.00 94.56 83 LEU A O 1
ATOM 646 N N . ILE A 1 84 ? -34.266 0.331 41.307 1.00 95.12 84 ILE A N 1
ATOM 647 C CA . ILE A 1 84 ? -35.543 -0.305 41.668 1.00 95.12 84 ILE A CA 1
ATOM 648 C C . ILE A 1 84 ? -35.444 -0.983 43.040 1.00 95.12 84 ILE A C 1
ATOM 650 O O . ILE A 1 84 ? -36.334 -0.835 43.875 1.00 95.12 84 ILE A O 1
ATOM 654 N N . ARG A 1 85 ? -34.350 -1.710 43.300 1.00 95.69 85 ARG A N 1
ATOM 655 C CA . ARG A 1 85 ? -34.134 -2.410 44.574 1.00 95.69 85 ARG A CA 1
ATOM 656 C C . ARG A 1 85 ? -33.984 -1.449 45.754 1.00 95.69 85 ARG A C 1
ATOM 658 O O . ARG A 1 85 ? -34.414 -1.787 46.851 1.00 95.69 85 ARG A O 1
ATOM 665 N N . ARG A 1 86 ? -33.380 -0.276 45.538 1.00 95.50 86 ARG A N 1
ATOM 666 C CA . ARG A 1 86 ? -33.236 0.771 46.557 1.00 95.50 86 ARG A CA 1
ATOM 667 C C . ARG A 1 86 ? -34.584 1.378 46.941 1.00 95.50 86 ARG A C 1
ATOM 669 O O . ARG A 1 86 ? -34.815 1.582 48.120 1.00 95.50 86 ARG A O 1
ATOM 676 N N . ASP A 1 87 ? -35.442 1.665 45.965 1.00 94.19 87 ASP A N 1
ATOM 677 C CA . ASP A 1 87 ? -36.740 2.311 46.211 1.00 94.19 87 ASP A CA 1
ATOM 678 C C . ASP A 1 87 ? -37.787 1.333 46.792 1.00 94.19 87 ASP A C 1
ATOM 680 O O . ASP A 1 87 ? -38.802 1.759 47.339 1.00 94.19 87 ASP A O 1
ATOM 684 N N . ALA A 1 88 ? -37.545 0.021 46.682 1.00 86.69 88 ALA A N 1
ATOM 685 C CA . ALA A 1 88 ? -38.369 -1.033 47.277 1.00 86.69 88 ALA A CA 1
ATOM 686 C C . ALA A 1 88 ? -38.023 -1.359 48.749 1.00 86.69 88 ALA A C 1
ATOM 688 O O . ALA A 1 88 ? -38.714 -2.186 49.349 1.00 86.69 88 ALA A O 1
ATOM 689 N N . ALA A 1 89 ? -36.960 -0.763 49.303 1.00 66.06 89 ALA A N 1
ATOM 690 C CA . ALA A 1 89 ? -36.494 -0.940 50.683 1.00 66.06 89 ALA A CA 1
ATOM 691 C C . ALA A 1 89 ? -36.831 0.285 51.545 1.00 66.06 89 ALA A C 1
ATOM 693 O O . ALA A 1 89 ? -37.175 0.075 52.730 1.00 66.06 89 ALA A O 1
#

Sequence (89 aa):
MRRFQGLALWWAVMTVTTVGYGDIVPTTTAGRFVASGLMIVGFASLSLLTGFVASMLVHRRAATETETAFMRIEQQLEEIERLIRRDAA

pLDDT: mean 91.74, std 7.42, range [58.78, 97.94]

Secondary structure (DSSP, 8-state):
-HHHHHHHHHHHHHHHTT----SS---SHHHHHHHHHHHHHHHHHHHHHHHHHHHHHHHHHHHHHHHHHHHHHHHHHHHHHHHHHHHT-

Radius of gyration: 28.85 Å; chains: 1; bounding box: 63×19×78 Å